Protein AF-A0A954XTP6-F1 (afdb_monomer)

Solvent-accessible surface area (backbone atoms only — not comparable to full-atom values): 8650 Å² total; per-residue (Å²): 139,81,90,85,84,85,90,80,89,84,71,80,77,64,64,65,63,58,58,60,62,61,68,76,67,68,77,74,83,81,84,76,84,82,66,82,90,53,88,84,57,90,60,67,89,82,45,58,48,74,67,36,71,37,80,37,56,75,89,71,86,79,54,73,21,43,34,36,22,6,66,16,78,96,49,45,26,16,31,39,24,49,48,84,71,81,89,57,100,73,71,75,41,48,74,63,41,83,72,39,73,49,54,77,76,45,42,74,46,96,89,70,25,41,35,36,90,66,28,34,15,79,53,35,90,84,52,30,84,48,84,66,40,78,106

Mean predicted aligned error: 11.92 Å

pLDDT: mean 81.68, std 17.98, range [36.47, 97.94]

Foldseek 3Di:
DDDDDDPDDPPDPPPVVVVVVVVVPDDDDDDDDDDPPDPPPLEDPPQAPQKDWEFDPLVPPPDTWIWIQACHPPRRAIWTWDQPDDPDPDTRTDYIDGDGGHDHPWYADPLGWIDDVQWTHNPCSPPNPPDTDGD

Secondary structure (DSSP, 8-state):
--------SSSTTSHHHHHHHHHTTPPPPPPPPPPSS-TT-S------SSEEEEEE-SSSSSS-EEEEEE--TT--EEEEE-------SS--PPPPEEEEE--TT-EE-TTSPEEETTEEETTHHHHTT-SPEE-

Radius of gyration: 26.5 Å; Cα contacts (8 Å, |Δi|>4): 218; chains: 1; bounding box: 91×52×42 Å

Sequence (135 aa):
MARFCSKSLCGFRRAVLGLALLAAALPAQQLERVRYNNPGLTVDLGTGLWSWPLPMDYDGDGDLDLVVSSGGKPFAWTYFFENPGGGGKMPVFKAGKKIAEYRPHVQRSPDGSILSPGASFPDFLNSGFAHPKPL

Structure (mmCIF, N/CA/C/O backbone):
data_AF-A0A954XTP6-F1
#
_entry.id   AF-A0A954XTP6-F1
#
loop_
_atom_site.group_PDB
_atom_site.id
_atom_site.type_symbol
_atom_site.label_atom_id
_atom_site.label_alt_id
_atom_site.label_comp_id
_atom_site.label_asym_id
_atom_site.label_entity_id
_atom_site.label_seq_id
_atom_site.pdbx_PDB_ins_code
_atom_site.Cartn_x
_atom_site.Cartn_y
_atom_site.Cartn_z
_atom_site.occupancy
_atom_site.B_iso_or_equiv
_atom_site.auth_seq_id
_atom_site.auth_comp_id
_atom_site.auth_asym_id
_atom_site.auth_atom_id
_atom_site.pdbx_PDB_model_num
ATOM 1 N N . MET A 1 1 ? -79.042 -34.125 -2.221 1.00 36.47 1 MET A N 1
ATOM 2 C CA . MET A 1 1 ? -77.597 -34.457 -2.190 1.00 36.47 1 MET A CA 1
ATOM 3 C C . MET A 1 1 ? -76.881 -33.459 -3.090 1.00 36.47 1 MET A C 1
ATOM 5 O O . MET A 1 1 ? -77.373 -33.261 -4.182 1.00 36.47 1 MET A O 1
ATOM 9 N N . ALA A 1 2 ? -75.806 -32.748 -2.768 1.00 37.31 2 ALA A N 1
ATOM 10 C CA . ALA A 1 2 ? -75.118 -32.402 -1.531 1.00 37.31 2 ALA A CA 1
ATOM 11 C C . ALA A 1 2 ? -74.475 -31.021 -1.796 1.00 37.31 2 ALA A C 1
ATOM 13 O O . ALA A 1 2 ? -74.008 -30.753 -2.901 1.00 37.31 2 ALA A O 1
ATOM 14 N N . ARG A 1 3 ? -74.502 -30.132 -0.800 1.00 45.66 3 ARG A N 1
ATOM 15 C CA . ARG A 1 3 ? -73.837 -28.823 -0.823 1.00 45.66 3 ARG A CA 1
ATOM 16 C C . ARG A 1 3 ? -72.344 -29.026 -0.552 1.00 45.66 3 ARG A C 1
ATOM 18 O O . ARG A 1 3 ? -72.024 -29.726 0.402 1.00 45.66 3 ARG A O 1
ATOM 25 N N . PHE A 1 4 ? -71.457 -28.355 -1.286 1.00 42.06 4 PHE A N 1
ATOM 26 C CA . PHE A 1 4 ? -70.079 -28.138 -0.832 1.00 42.06 4 PHE A CA 1
ATOM 27 C C . PHE A 1 4 ? -69.751 -26.643 -0.824 1.00 42.06 4 PHE A C 1
ATOM 29 O O . PHE A 1 4 ? -69.830 -25.946 -1.830 1.00 42.06 4 PHE A O 1
ATOM 36 N N . CYS A 1 5 ? -69.448 -26.167 0.381 1.00 51.03 5 CYS A N 1
ATOM 37 C CA . CYS A 1 5 ? -69.066 -24.813 0.746 1.00 51.03 5 CYS A CA 1
ATOM 38 C C . CYS A 1 5 ? -67.541 -24.807 0.901 1.00 51.03 5 CYS A C 1
ATOM 40 O O . CYS A 1 5 ? -67.028 -25.532 1.750 1.00 51.03 5 CYS A O 1
ATOM 42 N N . SER A 1 6 ? -66.815 -24.021 0.100 1.00 47.75 6 SER A N 1
ATOM 43 C CA . SER A 1 6 ? -65.365 -23.843 0.261 1.00 47.75 6 SER A CA 1
ATOM 44 C C . SER A 1 6 ? -65.076 -22.451 0.817 1.00 47.75 6 SER A C 1
ATOM 46 O O . SER A 1 6 ? -64.954 -21.461 0.095 1.00 47.75 6 SER A O 1
ATOM 48 N N . LYS A 1 7 ? -65.017 -22.375 2.148 1.00 48.19 7 LYS A N 1
ATOM 49 C CA . LYS A 1 7 ? -64.482 -21.242 2.906 1.00 48.19 7 LYS A CA 1
ATOM 50 C C . LYS A 1 7 ? -62.953 -21.340 2.898 1.00 48.19 7 LYS A C 1
ATOM 52 O O . LYS A 1 7 ? -62.407 -21.944 3.810 1.00 48.19 7 LYS A O 1
ATOM 57 N N . SER A 1 8 ? -62.241 -20.784 1.917 1.00 48.50 8 SER A N 1
ATOM 58 C CA . SER A 1 8 ? -60.773 -20.676 2.063 1.00 48.50 8 SER A CA 1
ATOM 59 C C . SER A 1 8 ? -60.097 -19.618 1.186 1.00 48.50 8 SER A C 1
ATOM 61 O O . SER A 1 8 ? -59.002 -19.838 0.678 1.00 48.50 8 SER A O 1
ATOM 63 N N . LEU A 1 9 ? -60.715 -18.444 1.017 1.00 46.56 9 LEU A N 1
ATOM 64 C CA . LEU A 1 9 ? -60.111 -17.330 0.263 1.00 46.56 9 LEU A CA 1
ATOM 65 C C . LEU A 1 9 ? -59.869 -16.056 1.099 1.00 46.56 9 LEU A C 1
ATOM 67 O O . LEU A 1 9 ? -59.743 -14.971 0.545 1.00 46.56 9 LEU A O 1
ATOM 71 N N . CYS A 1 10 ? -59.797 -16.165 2.432 1.00 46.16 10 CYS A N 1
ATOM 72 C CA . CYS A 1 10 ? -59.709 -14.999 3.332 1.00 46.16 10 CYS A CA 1
ATOM 73 C C . CYS A 1 10 ? -58.407 -14.907 4.165 1.00 46.16 10 CYS A C 1
ATOM 75 O O . CYS A 1 10 ? -58.307 -14.066 5.052 1.00 46.16 10 CYS A O 1
ATOM 77 N N . GLY A 1 11 ? -57.399 -15.755 3.913 1.00 41.88 11 GLY A N 1
ATOM 78 C CA . GLY A 1 11 ? -56.193 -15.829 4.762 1.00 41.88 11 GLY A CA 1
ATOM 79 C C . GLY A 1 11 ? -54.926 -15.159 4.214 1.00 41.88 11 GLY A C 1
ATOM 80 O O . GLY A 1 11 ? -54.093 -14.698 4.986 1.00 41.88 11 GLY A O 1
ATOM 81 N N . PHE A 1 12 ? -54.758 -15.071 2.891 1.00 44.25 12 PHE A N 1
ATOM 82 C CA . PHE A 1 12 ? -53.418 -14.854 2.316 1.00 44.25 12 PHE A CA 1
ATOM 83 C C . PHE A 1 12 ? -53.046 -13.391 2.015 1.00 44.25 12 PHE A C 1
ATOM 85 O O . PHE A 1 12 ? -51.901 -13.097 1.692 1.00 44.25 12 PHE A O 1
ATOM 92 N N . ARG A 1 13 ? -53.984 -12.440 2.139 1.00 45.66 13 ARG A N 1
ATOM 93 C CA . ARG A 1 13 ? -53.729 -11.016 1.826 1.00 45.66 13 ARG A CA 1
ATOM 94 C C . ARG A 1 13 ? -53.281 -10.156 3.012 1.00 45.66 13 ARG A C 1
ATOM 96 O O . ARG A 1 13 ? -52.852 -9.030 2.796 1.00 45.66 13 ARG A O 1
ATOM 103 N N . ARG A 1 14 ? -53.357 -10.654 4.251 1.00 45.81 14 ARG A N 1
ATOM 104 C CA . ARG A 1 14 ? -52.998 -9.864 5.448 1.00 45.81 14 ARG A CA 1
ATOM 105 C C . ARG A 1 14 ? -51.533 -9.999 5.876 1.00 45.81 14 ARG A C 1
ATOM 107 O O . ARG A 1 14 ? -51.009 -9.076 6.484 1.00 45.81 14 ARG A O 1
ATOM 114 N N . ALA A 1 15 ? -50.858 -11.094 5.522 1.00 46.50 15 ALA A N 1
ATOM 115 C CA . ALA A 1 15 ? -49.476 -11.343 5.947 1.00 46.50 15 ALA A CA 1
ATOM 116 C C . ALA A 1 15 ? -48.429 -10.505 5.183 1.00 46.50 15 ALA A C 1
ATOM 118 O O . ALA A 1 15 ? -47.404 -10.138 5.747 1.00 46.50 15 ALA A O 1
ATOM 119 N N . VAL A 1 16 ? -48.700 -10.148 3.921 1.00 51.25 16 VAL A N 1
ATOM 120 C CA . VAL A 1 16 ? -47.749 -9.403 3.073 1.00 51.25 16 VAL A CA 1
ATOM 121 C C . VAL A 1 16 ? -47.643 -7.923 3.479 1.00 51.25 16 VAL A C 1
ATOM 123 O O . VAL A 1 16 ? -46.566 -7.342 3.396 1.00 51.25 16 VAL A O 1
ATOM 126 N N . LEU A 1 17 ? -48.723 -7.318 3.994 1.00 46.25 17 LEU A N 1
ATOM 127 C CA . LEU A 1 17 ? -48.716 -5.910 4.424 1.00 46.25 17 LEU A CA 1
ATOM 128 C C . LEU A 1 17 ? -47.973 -5.681 5.755 1.00 46.25 17 LEU A C 1
ATOM 130 O O . LEU A 1 17 ? -47.410 -4.611 5.959 1.00 46.25 17 LEU A O 1
ATOM 134 N N . GLY A 1 18 ? -47.958 -6.672 6.655 1.00 45.38 18 GLY A N 1
ATOM 135 C CA . GLY A 1 18 ? -47.270 -6.567 7.949 1.00 45.38 18 GLY A CA 1
ATOM 136 C C . GLY A 1 18 ? -45.746 -6.662 7.838 1.00 45.38 18 GLY A C 1
ATOM 137 O O . GLY A 1 18 ? -45.031 -5.998 8.583 1.00 45.38 18 GLY A O 1
ATOM 138 N N . LEU A 1 19 ? -45.242 -7.434 6.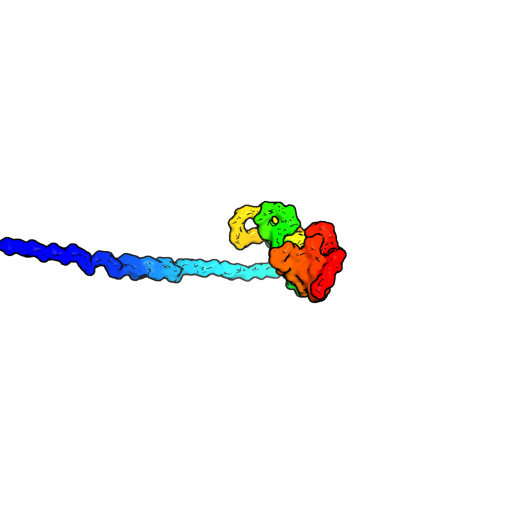870 1.00 51.72 19 LEU A N 1
ATOM 139 C CA . LEU A 1 19 ? -43.803 -7.613 6.653 1.00 51.72 19 LEU A CA 1
ATOM 140 C C . LEU A 1 19 ? -43.155 -6.393 5.969 1.00 51.72 19 LEU A C 1
ATOM 142 O O . LEU A 1 19 ? -42.000 -6.078 6.238 1.00 51.72 19 LEU A O 1
ATOM 146 N N . ALA A 1 20 ? -43.912 -5.664 5.139 1.00 53.19 20 ALA A N 1
ATOM 147 C CA . ALA A 1 20 ? -43.442 -4.443 4.480 1.00 53.19 20 ALA A CA 1
ATOM 148 C C . ALA A 1 20 ? -43.262 -3.258 5.452 1.00 53.19 20 ALA A C 1
ATOM 150 O O . ALA A 1 20 ? -42.378 -2.430 5.253 1.00 53.19 20 ALA A O 1
ATOM 151 N N . LEU A 1 21 ? -44.059 -3.194 6.527 1.00 51.88 21 LEU A N 1
ATOM 152 C CA . LEU A 1 21 ? -43.965 -2.137 7.544 1.00 51.88 21 LEU A CA 1
ATOM 153 C C . LEU A 1 21 ? -42.790 -2.331 8.518 1.00 51.88 21 LEU A C 1
ATOM 155 O O . LEU A 1 21 ? -42.291 -1.346 9.054 1.00 51.88 21 LEU A O 1
ATOM 159 N N . LEU A 1 22 ? -42.303 -3.563 8.717 1.00 51.34 22 LEU A N 1
ATOM 160 C CA . LEU A 1 22 ? -41.139 -3.829 9.578 1.00 51.34 22 LEU A CA 1
ATOM 161 C C . LEU A 1 22 ? -39.797 -3.468 8.916 1.00 51.34 22 LEU A C 1
ATOM 163 O O . LEU A 1 22 ? -38.849 -3.115 9.611 1.00 51.34 22 LEU A O 1
ATOM 167 N N . ALA A 1 23 ? -39.706 -3.532 7.585 1.00 54.50 23 ALA A N 1
ATOM 168 C CA . ALA A 1 23 ? -38.470 -3.228 6.859 1.00 54.50 23 ALA A CA 1
ATOM 169 C C . ALA A 1 23 ? -38.128 -1.724 6.839 1.00 54.50 23 ALA A C 1
ATOM 171 O O . ALA A 1 23 ? -36.967 -1.358 6.673 1.00 54.50 23 ALA A O 1
ATOM 172 N N . ALA A 1 24 ? -39.120 -0.848 7.033 1.00 57.12 24 ALA A N 1
ATOM 173 C CA . ALA A 1 24 ? -38.957 0.606 6.958 1.00 57.12 24 ALA A CA 1
ATOM 174 C C . ALA A 1 24 ? -38.372 1.251 8.232 1.00 57.12 24 ALA A C 1
ATOM 176 O O . ALA A 1 24 ? -38.125 2.454 8.241 1.00 57.12 24 ALA A O 1
ATOM 177 N N . ALA A 1 25 ? -38.155 0.477 9.300 1.00 61.56 25 ALA A N 1
ATOM 178 C CA . ALA A 1 25 ? -37.732 0.982 10.609 1.00 61.56 25 ALA A CA 1
ATOM 179 C C . ALA A 1 25 ? -36.299 0.579 11.001 1.00 61.56 25 ALA A C 1
ATOM 181 O O . ALA A 1 25 ? -35.967 0.591 12.186 1.00 61.56 25 ALA A O 1
ATOM 182 N N . LEU A 1 26 ? -35.438 0.214 10.042 1.00 68.19 26 LEU A N 1
ATOM 183 C CA . LEU A 1 26 ? -34.018 0.036 10.348 1.00 68.19 26 LEU A CA 1
ATOM 184 C C . LEU A 1 26 ? -33.407 1.416 10.645 1.00 68.19 26 LEU A C 1
ATOM 186 O O . LEU A 1 26 ? -33.408 2.274 9.758 1.00 68.19 26 LEU A O 1
ATOM 190 N N . PRO A 1 27 ? -32.904 1.665 11.868 1.00 66.94 27 PRO A N 1
ATOM 191 C CA . PRO A 1 27 ? -32.249 2.924 12.170 1.00 66.94 27 PRO A CA 1
ATOM 192 C C . PRO A 1 27 ? -31.009 3.042 11.282 1.00 66.94 27 PRO A C 1
ATOM 194 O O . PRO A 1 27 ? -30.191 2.124 11.209 1.00 66.94 27 PRO A O 1
ATOM 197 N N . ALA A 1 28 ? -30.869 4.172 10.592 1.00 72.06 28 ALA A N 1
ATOM 198 C CA . ALA A 1 28 ? -29.607 4.503 9.950 1.00 72.06 28 ALA A CA 1
ATOM 199 C C . ALA A 1 28 ? -28.524 4.621 11.034 1.00 72.06 28 ALA A C 1
ATOM 201 O O . ALA A 1 28 ? -28.778 5.182 12.103 1.00 72.06 28 ALA A O 1
ATOM 202 N N . GLN A 1 29 ? -27.323 4.101 10.768 1.00 77.19 29 GLN A N 1
ATOM 203 C CA . GLN A 1 29 ? -26.187 4.277 11.670 1.00 77.19 29 GLN A CA 1
ATOM 204 C C . GLN A 1 29 ? -25.946 5.783 11.849 1.00 77.19 29 GLN A C 1
ATOM 206 O O . GLN A 1 29 ? -25.657 6.492 10.883 1.00 77.19 29 GLN A O 1
ATOM 211 N N . GLN A 1 30 ? -26.104 6.286 13.071 1.00 82.38 30 GLN A N 1
ATOM 212 C CA . GLN A 1 30 ? -25.901 7.699 13.358 1.00 82.38 30 GLN A CA 1
ATOM 213 C C . GLN A 1 30 ? -24.414 8.035 13.191 1.00 82.38 30 GLN A C 1
ATOM 215 O O . GLN A 1 30 ? -23.558 7.412 13.816 1.00 82.38 30 GLN A O 1
ATOM 220 N N . LEU A 1 31 ? -24.099 8.991 12.313 1.00 82.50 31 LEU A N 1
ATOM 221 C CA . LEU A 1 31 ? -22.721 9.415 12.074 1.00 82.50 31 LEU A CA 1
ATOM 222 C C . LEU A 1 31 ? -22.255 10.312 13.226 1.00 82.50 31 LEU A C 1
ATOM 224 O O . LEU A 1 31 ? -22.826 11.380 13.455 1.00 82.50 31 LEU A O 1
ATOM 228 N N . GLU A 1 32 ? -21.205 9.897 13.931 1.00 81.75 32 GLU A N 1
ATOM 229 C CA . GLU A 1 32 ? -20.530 10.734 14.922 1.00 81.75 32 GLU A CA 1
ATOM 230 C C . GLU A 1 32 ? -19.408 11.538 14.254 1.00 81.75 32 GLU A C 1
ATOM 232 O O . GLU A 1 32 ? -18.562 11.000 13.535 1.00 81.75 32 GLU A O 1
ATOM 237 N N . ARG A 1 33 ? -19.384 12.854 14.488 1.00 82.69 33 ARG A N 1
ATOM 238 C CA . ARG A 1 33 ? -18.300 13.706 13.996 1.00 82.69 33 ARG A CA 1
ATOM 239 C C . ARG A 1 33 ? -17.034 13.450 14.814 1.00 82.69 33 ARG A C 1
ATOM 241 O O . ARG A 1 33 ? -16.980 13.793 15.993 1.00 82.69 33 ARG A O 1
ATOM 248 N N . VAL A 1 34 ? -15.986 12.956 14.158 1.00 79.06 34 VAL A N 1
ATOM 249 C CA . VAL A 1 34 ? -14.658 12.791 14.769 1.00 79.06 34 VAL A CA 1
ATOM 250 C C . VAL A 1 34 ? -14.090 14.155 15.181 1.00 79.06 34 VAL A C 1
ATOM 252 O O . VAL A 1 34 ? -14.109 15.117 14.406 1.00 79.06 34 VAL A O 1
ATOM 255 N N . ARG A 1 35 ? -13.595 14.254 16.422 1.00 80.38 35 ARG A N 1
ATOM 256 C CA . ARG A 1 35 ? -12.957 15.470 16.946 1.00 80.38 35 ARG A CA 1
ATOM 257 C C . ARG A 1 35 ? -11.542 15.625 16.384 1.00 80.38 35 ARG A C 1
ATOM 259 O O . ARG A 1 35 ? -10.814 14.647 16.248 1.00 80.38 35 ARG A O 1
ATOM 266 N N . TYR A 1 36 ? -11.146 16.863 16.097 1.00 77.38 36 TYR A N 1
ATOM 267 C CA . TYR A 1 36 ? -9.756 17.194 15.774 1.00 77.38 36 TYR A CA 1
ATOM 268 C C . TYR A 1 36 ? -8.851 16.957 16.993 1.00 77.38 36 TYR A C 1
ATOM 270 O O . TYR A 1 36 ? -9.276 17.239 18.112 1.00 77.38 36 TYR A O 1
ATOM 278 N N . ASN A 1 37 ? -7.620 16.477 16.766 1.00 72.44 37 ASN A 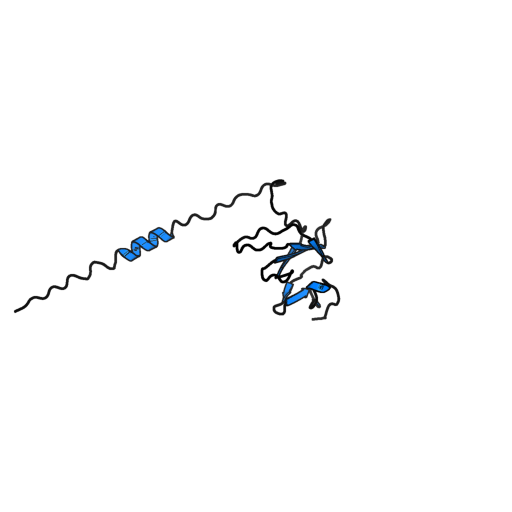N 1
ATOM 279 C CA . ASN A 1 37 ? -6.639 16.144 17.807 1.00 72.44 37 ASN A CA 1
ATOM 280 C C . ASN A 1 37 ? -7.229 15.240 18.905 1.00 72.44 37 ASN A C 1
ATOM 282 O O . ASN A 1 37 ? -7.397 15.667 20.043 1.00 72.44 37 ASN A O 1
ATOM 286 N N . ASN A 1 38 ? -7.610 14.016 18.533 1.00 74.44 38 ASN A N 1
ATOM 287 C CA . ASN A 1 38 ? -8.258 13.046 19.412 1.00 74.44 38 ASN A CA 1
ATOM 288 C C . ASN A 1 38 ? -7.215 12.084 20.023 1.00 74.44 38 ASN A C 1
ATOM 290 O O . ASN A 1 38 ? -6.854 11.114 19.360 1.00 74.44 38 ASN A O 1
ATOM 294 N N . PRO A 1 39 ? -6.738 12.294 21.268 1.00 77.69 39 PRO A N 1
ATOM 295 C CA . PRO A 1 39 ? -5.666 11.477 21.844 1.00 77.69 39 PRO A CA 1
ATOM 296 C C . PRO A 1 39 ? -6.122 10.054 22.188 1.00 77.69 39 PRO A C 1
ATOM 298 O O . PRO A 1 39 ? -5.293 9.172 22.371 1.00 77.69 39 PRO A O 1
ATOM 301 N N . GLY A 1 40 ? -7.438 9.834 22.297 1.00 79.12 40 GLY A N 1
ATOM 302 C CA . GLY A 1 40 ? -8.039 8.517 22.511 1.00 79.12 40 GLY A CA 1
ATOM 303 C C . GLY A 1 40 ? -8.348 7.770 21.214 1.00 79.12 40 GLY A C 1
ATOM 304 O O . GLY A 1 40 ? -9.003 6.731 21.261 1.00 79.12 40 GLY A O 1
ATOM 305 N N . LEU A 1 41 ? -7.940 8.300 20.056 1.00 76.56 41 LEU A N 1
ATOM 306 C CA . LEU A 1 41 ? -8.127 7.632 18.777 1.00 76.56 41 LEU A CA 1
ATOM 307 C C . LEU A 1 41 ? -7.254 6.374 18.730 1.00 76.56 41 LEU A C 1
ATOM 309 O O . LEU A 1 41 ? -6.034 6.449 18.817 1.00 76.56 41 LEU A O 1
ATOM 313 N N . THR A 1 42 ? -7.892 5.216 18.582 1.00 75.31 42 THR A N 1
ATOM 314 C CA . THR A 1 42 ? -7.204 3.918 18.576 1.00 75.31 42 THR A CA 1
ATOM 315 C C . THR A 1 42 ? -6.261 3.761 17.381 1.00 75.31 42 THR A C 1
ATOM 317 O O . THR A 1 42 ? -5.277 3.035 17.484 1.00 75.31 42 THR A O 1
ATOM 320 N N . VAL A 1 43 ? -6.548 4.439 16.261 1.00 72.00 43 VAL A N 1
ATOM 321 C CA . VAL A 1 43 ? -5.787 4.324 15.008 1.00 72.00 43 VAL A CA 1
ATOM 322 C C . VAL A 1 43 ? -5.691 5.660 14.297 1.00 72.00 43 VAL A C 1
ATOM 324 O O . VAL A 1 43 ? -6.709 6.277 13.990 1.00 72.00 43 VAL A O 1
ATOM 327 N N . ASP A 1 44 ? -4.466 6.050 13.961 1.00 74.06 44 ASP A N 1
ATOM 328 C CA . ASP A 1 44 ? -4.183 7.157 13.056 1.00 74.06 44 ASP A CA 1
ATOM 329 C C . ASP A 1 44 ? -3.700 6.600 11.707 1.00 74.06 44 ASP A C 1
ATOM 331 O O . ASP A 1 44 ? -2.585 6.088 11.595 1.00 74.06 44 ASP A O 1
ATOM 335 N N . LEU A 1 45 ? -4.539 6.699 10.669 1.00 79.12 45 LEU A N 1
ATOM 336 C CA . LEU A 1 45 ? -4.152 6.430 9.273 1.00 79.12 45 LEU A CA 1
ATOM 337 C C . LEU A 1 45 ? -3.466 7.661 8.653 1.00 79.12 45 LEU A C 1
ATOM 339 O O . LEU A 1 45 ? -3.725 8.050 7.512 1.00 79.12 45 LEU A O 1
ATOM 343 N N . GLY A 1 46 ? -2.622 8.322 9.440 1.00 78.88 46 GLY A N 1
ATOM 344 C CA . GLY A 1 46 ? -1.921 9.538 9.071 1.00 78.88 46 GLY A CA 1
ATOM 345 C C . GLY A 1 46 ? -0.816 9.250 8.063 1.00 78.88 46 GLY A C 1
ATOM 346 O O . GLY A 1 46 ? 0.302 8.910 8.436 1.00 78.88 46 GLY A O 1
ATOM 347 N N . THR A 1 47 ? -1.112 9.412 6.774 1.00 76.19 47 THR A N 1
ATOM 348 C CA . THR A 1 47 ? -0.136 9.212 5.684 1.00 76.19 47 THR A CA 1
ATOM 349 C C . THR A 1 47 ? 0.277 10.516 5.008 1.00 76.19 47 THR A C 1
ATOM 351 O O . THR A 1 47 ? 1.209 10.526 4.212 1.00 76.19 47 THR A O 1
ATOM 354 N N . GLY A 1 48 ? -0.399 11.631 5.295 1.00 76.69 48 GLY A N 1
ATOM 355 C CA . GLY A 1 48 ? -0.185 12.930 4.650 1.00 76.69 48 GLY A CA 1
ATOM 356 C C . GLY A 1 48 ? -1.257 13.283 3.608 1.00 76.69 48 GLY A C 1
ATOM 357 O O . GLY A 1 48 ? -2.332 12.693 3.568 1.00 76.69 48 GLY A O 1
ATOM 358 N N . LEU A 1 49 ? -0.979 14.303 2.794 1.00 84.44 49 LEU A N 1
ATOM 359 C CA . LEU A 1 49 ? -1.836 14.754 1.690 1.00 84.44 49 LEU A CA 1
ATOM 360 C C . LEU A 1 49 ? -1.507 13.986 0.399 1.00 84.44 49 LEU A C 1
ATOM 362 O O . LEU A 1 49 ? -0.339 13.695 0.150 1.00 84.44 49 LEU A O 1
ATOM 366 N N . TRP A 1 50 ? -2.509 13.774 -0.463 1.00 89.38 50 TRP A N 1
ATOM 367 C CA . TRP A 1 50 ? -2.375 13.098 -1.770 1.00 89.38 50 TRP A CA 1
ATOM 368 C C . TRP A 1 50 ? -2.097 11.590 -1.683 1.00 89.38 50 TRP A C 1
ATOM 370 O O . TRP A 1 50 ? -1.161 11.075 -2.293 1.00 89.38 50 TRP A O 1
ATOM 380 N N . SER A 1 51 ? -2.933 10.895 -0.916 1.00 92.56 51 SER A N 1
ATOM 381 C CA . SER A 1 51 ? -2.856 9.450 -0.703 1.00 92.56 51 SER A CA 1
ATOM 382 C C . SER A 1 51 ? -3.379 8.635 -1.891 1.00 92.56 51 SER A C 1
ATOM 384 O O . SER A 1 51 ? -4.468 8.893 -2.404 1.00 92.56 51 SER A O 1
ATOM 386 N N . TRP A 1 52 ? -2.635 7.591 -2.248 1.00 96.19 52 TRP A N 1
ATOM 387 C CA . TRP A 1 52 ? -2.994 6.539 -3.198 1.00 96.19 52 TRP A CA 1
ATOM 388 C C . TRP A 1 52 ? -3.149 5.217 -2.427 1.00 96.19 52 TRP A C 1
ATOM 390 O O . TRP A 1 52 ? -2.138 4.564 -2.144 1.00 96.19 52 TRP A O 1
ATOM 400 N N . PRO A 1 53 ? -4.375 4.852 -2.002 1.00 95.12 53 PRO A N 1
ATOM 401 C CA . PRO A 1 53 ? -4.620 3.630 -1.243 1.00 95.12 53 PRO A CA 1
ATOM 402 C C . PRO A 1 53 ? -4.613 2.392 -2.149 1.00 95.12 53 PRO A C 1
ATOM 404 O O . PRO A 1 53 ? -5.136 2.407 -3.263 1.00 95.12 53 PRO A O 1
ATOM 407 N N . LEU A 1 54 ? -4.054 1.305 -1.633 1.00 96.56 54 LEU A N 1
ATOM 408 C CA . LEU A 1 54 ? -3.896 0.014 -2.285 1.00 96.56 54 LEU A CA 1
ATOM 409 C C . LEU A 1 54 ? -4.371 -1.083 -1.315 1.00 96.56 54 LEU A C 1
ATOM 411 O O . LEU A 1 54 ? -3.581 -1.552 -0.493 1.00 96.56 54 LEU A O 1
ATOM 415 N N . PRO A 1 55 ? -5.652 -1.487 -1.378 1.00 94.06 55 PRO A N 1
ATOM 416 C CA . PRO A 1 55 ? -6.147 -2.634 -0.622 1.00 94.06 55 PRO A CA 1
ATOM 417 C C . PRO A 1 55 ? -5.477 -3.917 -1.127 1.00 94.06 55 PRO A C 1
ATOM 419 O O . PRO A 1 55 ? -5.553 -4.238 -2.320 1.00 94.06 55 PRO A O 1
ATOM 422 N N . MET A 1 56 ? -4.788 -4.633 -0.244 1.00 94.81 56 MET A N 1
ATOM 423 C CA . MET A 1 56 ? -4.102 -5.884 -0.570 1.00 94.81 56 MET A CA 1
ATOM 424 C C . MET A 1 56 ? -3.828 -6.684 0.694 1.00 94.81 56 MET A C 1
ATOM 426 O O . MET A 1 56 ? -3.656 -6.085 1.737 1.00 94.81 56 MET A O 1
ATOM 430 N N . ASP A 1 57 ? -3.720 -7.998 0.570 1.00 94.75 57 ASP A N 1
ATOM 431 C CA . ASP A 1 57 ? -3.081 -8.850 1.576 1.00 94.75 57 ASP A CA 1
ATOM 432 C C . ASP A 1 57 ? -1.559 -8.641 1.466 1.00 94.75 57 ASP A C 1
ATOM 434 O O . ASP A 1 57 ? -0.950 -9.068 0.477 1.00 94.75 57 ASP A O 1
ATOM 438 N N . TYR A 1 58 ? -0.981 -7.826 2.356 1.00 96.06 58 TYR A N 1
ATOM 439 C CA . TYR A 1 58 ? 0.425 -7.414 2.271 1.00 96.06 58 TYR A CA 1
ATOM 440 C C . TYR A 1 58 ? 1.337 -8.365 3.044 1.00 96.06 58 TYR A C 1
ATOM 442 O O . TYR A 1 58 ? 2.455 -8.624 2.591 1.00 96.06 58 TYR A O 1
ATOM 450 N N . ASP A 1 59 ? 0.889 -8.869 4.196 1.00 95.44 59 ASP A N 1
ATOM 451 C CA . ASP A 1 59 ? 1.672 -9.788 5.025 1.00 95.44 59 ASP A CA 1
ATOM 452 C C . ASP A 1 59 ? 1.394 -11.281 4.758 1.00 95.44 59 ASP A C 1
ATOM 454 O O . ASP A 1 59 ? 2.166 -12.134 5.207 1.00 95.44 59 ASP A O 1
ATOM 458 N N . GLY A 1 60 ? 0.398 -11.592 3.923 1.00 94.19 60 GLY A N 1
ATOM 459 C CA . GLY A 1 60 ? 0.109 -12.935 3.431 1.00 94.19 60 GLY A CA 1
ATOM 460 C C . GLY A 1 60 ? -0.740 -13.771 4.385 1.00 94.19 60 GLY A C 1
ATOM 461 O O . GLY A 1 60 ? -0.728 -15.002 4.271 1.00 94.19 60 GLY A O 1
ATOM 462 N N . ASP A 1 61 ? -1.427 -13.146 5.342 1.00 94.12 61 ASP A N 1
ATOM 463 C CA . ASP A 1 61 ? -2.256 -13.839 6.328 1.00 94.12 61 ASP A CA 1
ATOM 464 C C . ASP A 1 61 ? -3.693 -14.131 5.842 1.00 94.12 61 ASP A C 1
ATOM 466 O O . ASP A 1 61 ? -4.435 -14.889 6.481 1.00 94.12 61 ASP A O 1
ATOM 470 N N . GLY A 1 62 ? -4.046 -13.634 4.652 1.00 92.50 62 GLY A N 1
ATOM 471 C CA . GLY A 1 62 ? -5.309 -13.894 3.970 1.00 92.50 62 GLY A CA 1
ATOM 472 C C . GLY A 1 62 ? -6.407 -12.874 4.258 1.00 92.50 62 GLY A C 1
ATOM 473 O O . GLY A 1 62 ? -7.516 -13.023 3.726 1.00 92.50 62 GLY A O 1
ATOM 474 N N . ASP A 1 63 ? -6.136 -11.852 5.068 1.00 93.25 63 ASP A N 1
ATOM 475 C CA . ASP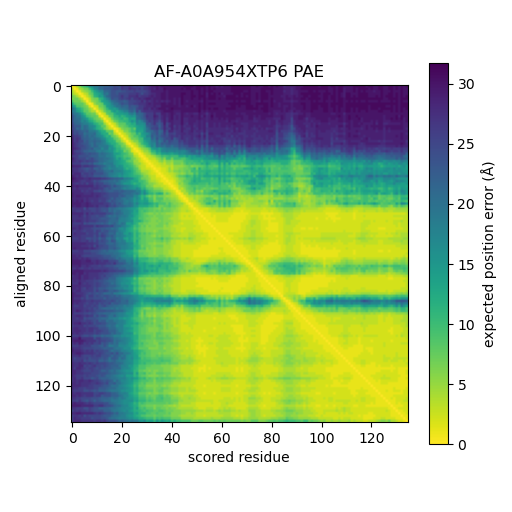 A 1 63 ? -7.018 -10.709 5.226 1.00 93.25 63 ASP A CA 1
ATOM 476 C C . ASP A 1 63 ? -6.569 -9.503 4.369 1.00 93.25 63 ASP A C 1
ATOM 478 O O . ASP A 1 63 ? -5.519 -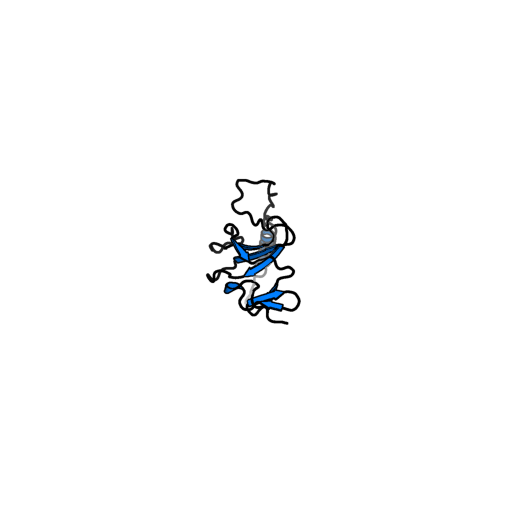9.509 3.730 1.00 93.25 63 ASP A O 1
ATOM 482 N N . LEU A 1 64 ? -7.455 -8.515 4.186 1.00 93.06 64 LEU A N 1
ATOM 483 C CA . LEU A 1 64 ? -7.104 -7.329 3.404 1.00 93.06 64 LEU A CA 1
ATOM 484 C C . LEU A 1 64 ? -6.515 -6.256 4.312 1.00 93.06 64 LEU A C 1
ATOM 486 O O . LEU A 1 64 ? -7.234 -5.620 5.089 1.00 93.06 64 LEU A O 1
ATOM 490 N N . ASP A 1 65 ? -5.242 -5.969 4.083 1.00 94.88 65 ASP A N 1
ATOM 491 C CA . ASP A 1 65 ? -4.543 -4.820 4.625 1.00 94.88 65 ASP A CA 1
ATOM 492 C C . ASP A 1 65 ? -4.776 -3.546 3.807 1.00 94.88 65 ASP A C 1
ATOM 494 O O . ASP A 1 65 ? -5.424 -3.509 2.748 1.00 94.88 65 ASP A O 1
ATOM 498 N N . LEU A 1 66 ? -4.171 -2.464 4.297 1.00 94.81 66 LEU A N 1
ATOM 499 C CA . LEU A 1 66 ? -4.118 -1.190 3.613 1.00 94.81 66 LEU A CA 1
ATOM 500 C C . LEU A 1 66 ? -2.668 -0.739 3.415 1.00 94.81 66 LEU A C 1
ATOM 502 O O . LEU A 1 66 ? -1.969 -0.378 4.358 1.00 94.81 66 LEU A O 1
ATOM 506 N N . VAL A 1 67 ? -2.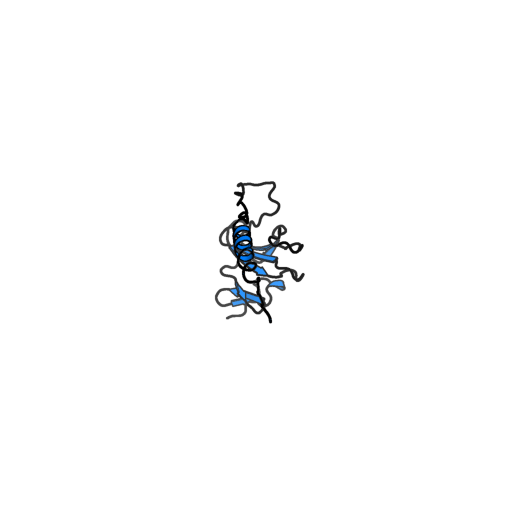235 -0.659 2.158 1.00 96.69 67 VAL A N 1
ATOM 507 C CA . VAL A 1 67 ? -1.017 0.069 1.784 1.00 96.69 67 VAL A CA 1
ATOM 508 C C . VAL A 1 67 ? -1.407 1.439 1.242 1.00 96.69 67 VAL A C 1
ATOM 510 O O . VAL A 1 67 ? -2.369 1.566 0.493 1.00 96.69 67 VAL A O 1
ATOM 513 N N . VAL A 1 68 ? -0.674 2.491 1.597 1.00 96.19 68 VAL A N 1
ATOM 514 C CA . VAL A 1 68 ? -0.950 3.854 1.127 1.00 96.19 68 VAL A CA 1
ATOM 515 C C . VAL A 1 68 ? 0.341 4.533 0.709 1.00 96.19 68 VAL A C 1
ATOM 517 O O . VAL A 1 68 ? 1.226 4.740 1.537 1.00 96.19 68 VAL A O 1
ATOM 520 N N . SER A 1 69 ? 0.436 4.938 -0.559 1.00 95.88 69 SER A N 1
ATOM 521 C CA . SER A 1 69 ? 1.514 5.819 -1.018 1.00 95.88 69 SER A CA 1
ATOM 522 C C . SER A 1 69 ? 1.065 7.271 -0.954 1.00 95.88 69 SER A C 1
ATOM 524 O O . SER A 1 69 ? 0.052 7.625 -1.550 1.00 95.88 69 SER A O 1
ATOM 526 N N . SER A 1 70 ? 1.785 8.123 -0.230 1.00 94.12 70 SER A N 1
ATOM 527 C CA . SER A 1 70 ? 1.388 9.517 -0.018 1.00 94.12 70 SER A CA 1
ATOM 528 C C . SER A 1 70 ? 2.568 10.467 -0.182 1.00 94.12 70 SER A C 1
ATOM 530 O O . SER A 1 70 ? 3.674 10.196 0.278 1.00 94.12 70 SER A O 1
ATOM 532 N N . GLY A 1 71 ? 2.333 11.588 -0.867 1.00 91.38 71 GLY A N 1
ATOM 533 C CA . GLY A 1 71 ? 3.364 12.577 -1.197 1.00 91.38 71 GLY A CA 1
ATOM 534 C C . GLY A 1 71 ? 3.430 13.761 -0.233 1.00 91.38 71 GLY A C 1
ATOM 535 O O . GLY A 1 71 ? 4.275 14.645 -0.393 1.00 91.38 71 GLY A O 1
ATOM 536 N N . GLY A 1 72 ? 2.524 13.827 0.744 1.00 84.81 72 GLY A N 1
ATOM 537 C CA . GLY A 1 72 ? 2.419 14.949 1.668 1.00 84.81 72 GLY A CA 1
ATOM 538 C C . GLY A 1 72 ? 3.592 15.022 2.644 1.00 84.81 72 GLY A C 1
ATOM 539 O O . GLY A 1 72 ? 3.826 14.105 3.424 1.00 84.81 72 GLY A O 1
ATOM 540 N N . LYS A 1 73 ? 4.308 16.150 2.657 1.00 81.00 73 LYS A N 1
ATOM 541 C CA . LYS A 1 73 ? 5.373 16.409 3.638 1.00 81.00 73 LYS A CA 1
ATOM 542 C C . LYS A 1 73 ? 4.782 16.684 5.035 1.00 81.00 73 LYS A C 1
ATOM 544 O O . LYS A 1 73 ? 3.697 17.257 5.112 1.00 81.00 73 LYS A O 1
ATOM 549 N N . PRO A 1 74 ? 5.484 16.332 6.131 1.00 79.88 74 PRO A N 1
ATOM 550 C CA . PRO A 1 74 ? 6.830 15.740 6.188 1.00 79.88 74 PRO A CA 1
ATOM 551 C C . PRO A 1 74 ? 6.872 14.207 6.004 1.00 79.88 74 PRO A C 1
ATOM 553 O O . PRO A 1 74 ? 7.950 13.623 6.057 1.00 79.88 74 PRO A O 1
ATOM 556 N N . PHE A 1 75 ? 5.733 13.556 5.753 1.00 79.25 75 PHE A N 1
ATOM 557 C CA . PHE A 1 75 ? 5.565 12.096 5.756 1.00 79.25 75 PHE A CA 1
ATOM 558 C C . PHE A 1 75 ? 5.396 11.507 4.342 1.00 79.25 75 PHE A C 1
ATOM 560 O O . PHE A 1 75 ? 4.529 10.672 4.105 1.00 79.25 75 PHE A O 1
ATOM 567 N N . ALA A 1 76 ? 6.209 11.960 3.383 1.00 88.62 76 ALA A N 1
ATOM 568 C CA . ALA A 1 76 ? 6.065 11.606 1.970 1.00 88.62 76 ALA A CA 1
ATOM 569 C C . ALA A 1 76 ? 6.650 10.216 1.646 1.00 88.62 76 ALA A C 1
ATOM 571 O O . ALA A 1 76 ? 7.741 10.115 1.085 1.00 88.62 76 ALA A O 1
ATOM 572 N N . TRP A 1 77 ? 5.940 9.147 2.012 1.00 93.38 77 TRP A N 1
ATOM 573 C CA . TRP A 1 77 ? 6.384 7.761 1.839 1.00 93.38 77 TRP A CA 1
ATOM 574 C C . TRP A 1 77 ? 5.224 6.816 1.498 1.00 93.38 77 TRP A C 1
ATOM 576 O O . TRP A 1 77 ? 4.068 7.224 1.379 1.00 93.38 77 TRP A O 1
ATOM 586 N N . THR A 1 78 ? 5.539 5.529 1.367 1.00 95.69 78 THR A N 1
ATOM 587 C CA . THR A 1 78 ? 4.550 4.452 1.289 1.00 95.69 78 THR A CA 1
ATOM 588 C C . THR A 1 78 ? 4.487 3.699 2.608 1.00 95.69 78 THR A C 1
ATOM 590 O O . THR A 1 78 ? 5.513 3.235 3.113 1.00 95.69 78 THR A O 1
ATOM 593 N N . TYR A 1 79 ? 3.280 3.592 3.155 1.00 95.62 79 TYR A N 1
ATOM 594 C CA . TYR A 1 79 ? 2.995 3.008 4.458 1.00 95.62 79 TYR A CA 1
ATOM 595 C C . TYR A 1 79 ? 2.150 1.745 4.335 1.00 95.62 79 TYR A C 1
ATOM 597 O O . TYR A 1 79 ? 1.226 1.700 3.529 1.00 95.62 79 TYR A O 1
ATOM 605 N N . PHE A 1 80 ? 2.452 0.758 5.169 1.00 95.88 80 PHE A N 1
ATOM 606 C CA . PHE A 1 80 ? 1.666 -0.450 5.391 1.00 95.88 80 PHE A CA 1
ATOM 607 C C . PHE A 1 80 ? 0.907 -0.336 6.715 1.00 95.88 80 PHE A C 1
ATOM 609 O O . PHE A 1 80 ? 1.517 -0.061 7.751 1.00 95.88 80 PHE A O 1
ATOM 616 N N . PHE A 1 81 ? -0.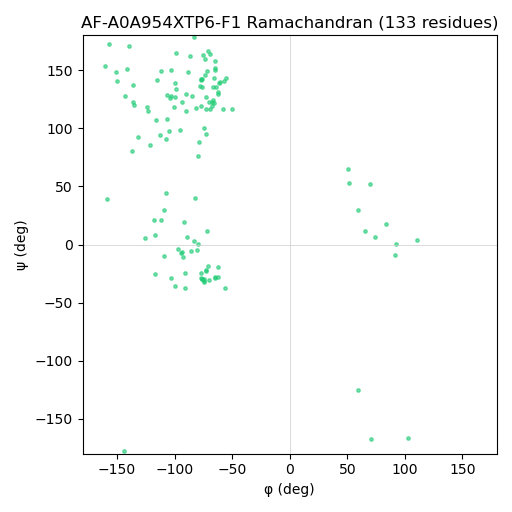402 -0.556 6.672 1.00 95.44 81 PHE A N 1
ATOM 617 C CA . PHE A 1 81 ? -1.296 -0.633 7.819 1.00 95.44 81 PHE A CA 1
ATOM 618 C C . PHE A 1 81 ? -1.871 -2.044 7.883 1.00 95.44 81 PHE A C 1
ATOM 620 O O . PHE A 1 81 ? -2.708 -2.412 7.061 1.00 95.44 81 PHE A O 1
ATOM 627 N N . GLU A 1 82 ? -1.392 -2.799 8.864 1.00 95.25 82 GLU A N 1
ATOM 628 C CA . GLU A 1 82 ? -1.776 -4.189 9.105 1.00 95.25 82 GLU A CA 1
ATOM 629 C C . GLU A 1 82 ? -3.188 -4.247 9.679 1.00 95.25 82 GLU A C 1
ATOM 631 O O . GLU A 1 82 ? -3.483 -3.584 10.684 1.00 95.25 82 GLU A O 1
ATOM 636 N N . ASN A 1 83 ? -4.058 -5.026 9.057 1.00 94.56 83 ASN A N 1
ATOM 637 C CA . ASN A 1 83 ? -5.315 -5.419 9.655 1.00 94.56 83 ASN A CA 1
ATOM 638 C C . ASN A 1 83 ? -5.030 -6.603 10.602 1.00 94.56 83 ASN A C 1
ATOM 640 O O . ASN A 1 83 ? -4.558 -7.638 10.169 1.00 94.56 83 ASN A O 1
ATOM 644 N N . PRO A 1 84 ? -5.267 -6.489 11.921 1.00 91.88 84 PRO A N 1
ATOM 645 C CA . PRO A 1 84 ? -4.962 -7.570 12.866 1.00 91.88 84 PRO A CA 1
ATOM 646 C C . PRO A 1 84 ? -5.917 -8.780 12.771 1.00 91.88 84 PRO A C 1
ATOM 648 O O . PRO A 1 84 ? -5.964 -9.585 13.707 1.00 91.88 84 PRO A O 1
ATOM 651 N N . GLY A 1 85 ? -6.748 -8.870 11.732 1.00 87.12 85 GLY A N 1
ATOM 652 C CA . GLY A 1 85 ? -7.848 -9.817 11.640 1.00 87.12 85 GLY A CA 1
ATOM 653 C C . GLY A 1 85 ? -9.029 -9.529 12.572 1.00 87.12 85 GLY A C 1
ATOM 654 O O . GLY A 1 85 ? -9.196 -8.458 13.160 1.00 87.12 85 GLY A O 1
ATOM 655 N N . GLY A 1 86 ? -9.912 -10.525 12.688 1.00 78.50 86 GLY A N 1
ATOM 656 C CA . GLY A 1 86 ? -11.093 -10.484 13.564 1.00 78.50 86 GLY A CA 1
ATOM 657 C C . GLY A 1 86 ? -12.447 -10.413 12.849 1.00 78.50 86 GLY A C 1
ATOM 658 O O . GLY A 1 86 ? -13.477 -10.330 13.516 1.00 78.50 86 GLY A O 1
ATOM 659 N N . GLY A 1 87 ? -12.477 -10.469 11.510 1.00 69.69 87 GLY A N 1
ATOM 660 C CA . GLY A 1 87 ? -13.699 -10.683 10.712 1.00 69.69 87 GLY A CA 1
ATOM 661 C C . GLY A 1 87 ? -14.749 -9.563 10.782 1.00 69.69 87 GLY A C 1
ATOM 662 O O . GLY A 1 87 ? -15.888 -9.742 10.344 1.00 69.69 87 GLY A O 1
ATOM 663 N N . GLY A 1 88 ? -14.395 -8.411 11.351 1.00 73.75 88 GLY A N 1
ATOM 664 C CA . GLY A 1 88 ? -15.274 -7.254 11.445 1.00 73.75 88 GLY A CA 1
ATOM 665 C C . GLY A 1 88 ? -15.436 -6.552 10.096 1.00 73.75 88 GLY A C 1
ATOM 666 O O . GLY A 1 88 ? -14.493 -6.443 9.322 1.00 73.75 88 GLY A O 1
ATOM 667 N N . LYS A 1 89 ? -16.624 -5.991 9.833 1.00 78.00 89 LYS A N 1
ATOM 668 C CA . LYS A 1 89 ? -16.877 -5.169 8.630 1.00 78.00 89 LYS A CA 1
ATOM 669 C C . LYS A 1 89 ? -16.018 -3.896 8.561 1.00 78.00 89 LYS A C 1
ATOM 671 O O . LYS A 1 89 ? -15.928 -3.296 7.499 1.00 78.00 89 LYS A O 1
ATOM 676 N N . MET A 1 90 ? -15.465 -3.465 9.695 1.00 79.62 90 MET A N 1
ATOM 677 C CA . MET A 1 90 ? -14.700 -2.228 9.863 1.00 79.62 90 MET A CA 1
ATOM 678 C C . MET A 1 90 ? -13.466 -2.526 10.733 1.00 79.62 90 MET A C 1
ATOM 680 O O . MET A 1 90 ? -13.531 -2.313 11.947 1.00 79.62 90 MET A O 1
ATOM 684 N N . PRO A 1 91 ? -12.388 -3.094 10.161 1.00 86.00 91 PRO A N 1
ATOM 685 C CA . PRO A 1 91 ? -11.186 -3.419 10.920 1.00 86.00 91 PRO A CA 1
ATOM 686 C C . PRO A 1 91 ? -10.502 -2.162 11.466 1.00 86.00 91 PRO A C 1
ATOM 688 O O . PRO A 1 91 ? -10.570 -1.074 10.889 1.00 86.00 91 PRO A O 1
ATOM 691 N N . VAL A 1 92 ? -9.837 -2.333 12.605 1.00 88.19 92 VAL A N 1
ATOM 692 C CA . VAL A 1 92 ? -9.057 -1.298 13.283 1.00 88.19 92 VAL A CA 1
ATOM 693 C C . VAL A 1 92 ? -7.585 -1.615 13.027 1.00 88.19 92 VAL A C 1
ATOM 695 O O . VAL A 1 92 ? -7.0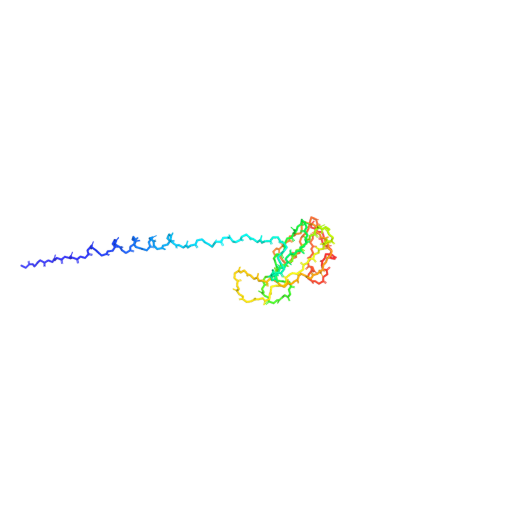15 -2.484 13.681 1.00 88.19 92 VAL A O 1
ATOM 698 N N . PHE A 1 93 ? -6.996 -0.949 12.032 1.00 91.75 93 PHE A N 1
ATOM 699 C CA . PHE A 1 93 ? -5.624 -1.211 11.587 1.00 91.75 93 PHE A CA 1
ATOM 700 C C . PHE A 1 93 ? -4.572 -0.881 12.654 1.00 91.75 93 PHE A C 1
ATOM 702 O O . PHE A 1 93 ? -4.743 0.030 13.460 1.00 91.75 93 PHE A O 1
ATOM 709 N N . LYS A 1 94 ? -3.429 -1.564 12.630 1.00 91.75 94 LYS A N 1
ATOM 710 C CA . LYS A 1 94 ? -2.264 -1.183 13.439 1.00 91.75 94 LYS A CA 1
ATOM 711 C C . LYS A 1 94 ? -1.629 0.107 12.908 1.00 91.75 94 LYS A C 1
ATOM 713 O O . LYS A 1 94 ? -1.898 0.556 11.795 1.00 91.75 94 LYS A O 1
ATOM 718 N N . ALA A 1 95 ? -0.750 0.702 13.714 1.00 89.94 95 ALA A N 1
ATOM 719 C CA . ALA A 1 95 ? 0.012 1.881 13.313 1.00 89.94 95 ALA A CA 1
ATOM 720 C C . ALA A 1 95 ? 0.834 1.622 12.036 1.00 89.94 95 ALA A C 1
ATOM 722 O O . ALA A 1 95 ? 1.432 0.555 11.874 1.00 89.94 95 ALA A O 1
ATOM 723 N N . GLY A 1 96 ? 0.879 2.624 11.156 1.00 91.50 96 GLY A N 1
ATOM 724 C CA . GLY A 1 96 ? 1.527 2.519 9.853 1.00 91.50 96 GLY A CA 1
ATOM 725 C C . GLY A 1 96 ? 3.038 2.297 9.940 1.00 91.50 96 GLY A C 1
ATOM 726 O O . GLY A 1 96 ? 3.742 2.984 10.683 1.00 91.50 96 GLY A O 1
ATOM 727 N N . LYS A 1 97 ? 3.557 1.376 9.126 1.00 93.25 97 LYS A N 1
ATOM 728 C CA . LYS A 1 97 ? 4.993 1.097 8.964 1.00 93.25 97 LYS A CA 1
ATOM 729 C C . LYS A 1 97 ? 5.457 1.637 7.609 1.00 93.25 97 LYS A C 1
ATOM 731 O O . LYS A 1 97 ? 4.839 1.326 6.596 1.00 93.25 97 LYS A O 1
ATOM 736 N N . LYS A 1 98 ? 6.529 2.442 7.552 1.00 93.69 98 LYS A N 1
ATOM 737 C CA . LYS A 1 98 ? 7.122 2.862 6.263 1.00 93.69 98 LYS A CA 1
ATOM 738 C C . LYS A 1 98 ? 7.718 1.630 5.574 1.00 93.69 98 LYS A C 1
ATOM 740 O O . LYS A 1 98 ? 8.590 0.991 6.153 1.00 93.69 98 LYS A O 1
ATOM 745 N N . ILE A 1 99 ? 7.293 1.351 4.342 1.00 95.62 99 ILE A N 1
ATOM 746 C CA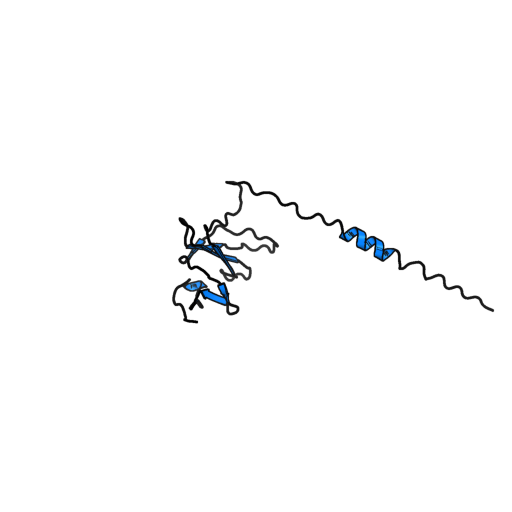 . ILE A 1 99 ? 7.760 0.197 3.552 1.00 95.62 99 ILE A CA 1
ATOM 747 C C . ILE A 1 99 ? 8.488 0.590 2.263 1.00 95.62 99 ILE A C 1
ATOM 749 O O . ILE A 1 99 ? 9.328 -0.163 1.785 1.00 95.62 99 ILE A O 1
ATOM 753 N N . ALA A 1 100 ? 8.214 1.773 1.703 1.00 95.25 100 ALA A N 1
ATOM 754 C CA . ALA A 1 100 ? 8.871 2.238 0.483 1.00 95.25 100 ALA A CA 1
ATOM 755 C C . ALA A 1 100 ? 8.848 3.768 0.352 1.00 95.25 100 ALA A C 1
ATOM 757 O O . ALA A 1 100 ? 8.205 4.485 1.124 1.00 95.25 100 ALA A O 1
ATOM 758 N N . GLU A 1 101 ? 9.555 4.264 -0.659 1.00 93.00 101 GLU A N 1
ATOM 759 C CA . GLU A 1 101 ? 9.493 5.653 -1.114 1.00 93.00 101 GLU A CA 1
ATOM 760 C C . GLU A 1 101 ? 8.106 6.009 -1.672 1.00 93.00 101 GLU A C 1
ATOM 762 O O . GLU A 1 101 ? 7.327 5.127 -2.045 1.00 93.00 101 GLU A O 1
ATOM 767 N N . TYR A 1 102 ? 7.767 7.300 -1.706 1.00 94.50 102 TYR A N 1
ATOM 768 C CA . TYR A 1 102 ? 6.516 7.758 -2.317 1.00 94.50 102 TYR A CA 1
ATOM 769 C C . TYR A 1 102 ? 6.521 7.516 -3.830 1.00 94.50 102 TYR A C 1
ATOM 771 O O . TYR A 1 102 ? 7.483 7.859 -4.522 1.00 94.50 102 TYR A O 1
ATOM 779 N N . ARG A 1 103 ? 5.405 7.003 -4.358 1.00 95.69 103 ARG A N 1
ATOM 780 C CA . ARG A 1 103 ? 5.149 6.943 -5.795 1.00 95.69 103 ARG A CA 1
ATOM 781 C C . ARG A 1 103 ? 3.706 7.370 -6.101 1.00 95.69 103 ARG A C 1
ATOM 783 O O . ARG A 1 103 ? 2.769 6.775 -5.574 1.00 95.69 103 ARG A O 1
ATOM 790 N N . PRO A 1 104 ? 3.497 8.394 -6.947 1.00 95.00 104 PRO A N 1
ATOM 791 C CA . PRO A 1 104 ? 2.159 8.856 -7.295 1.00 95.00 104 PRO A CA 1
ATOM 792 C C . PRO A 1 104 ? 1.448 7.892 -8.249 1.00 95.00 104 PRO A C 1
ATOM 794 O O . PRO A 1 104 ? 2.091 7.152 -8.997 1.00 95.00 104 PRO A O 1
ATOM 797 N N . HIS A 1 105 ? 0.117 7.994 -8.296 1.00 96.12 105 HIS A N 1
ATOM 798 C CA . HIS A 1 105 ? -0.737 7.332 -9.292 1.00 96.12 105 HIS A CA 1
ATOM 799 C C . HIS A 1 105 ? -0.610 5.804 -9.303 1.00 96.12 105 HIS A C 1
ATOM 801 O O . HIS A 1 105 ? -0.772 5.171 -10.350 1.00 96.12 105 HIS A O 1
ATOM 807 N N . VAL A 1 106 ? -0.299 5.221 -8.143 1.00 97.50 106 VAL A N 1
ATOM 808 C CA . VAL A 1 106 ? -0.165 3.774 -8.002 1.00 97.50 106 VAL A CA 1
ATOM 809 C C . VAL A 1 106 ? -1.523 3.085 -7.948 1.00 97.50 106 VAL A C 1
ATOM 811 O O . VAL A 1 106 ? -2.471 3.620 -7.374 1.00 97.50 106 VAL A O 1
ATOM 814 N N . GLN A 1 107 ? -1.621 1.905 -8.559 1.00 96.94 107 GLN A N 1
ATOM 815 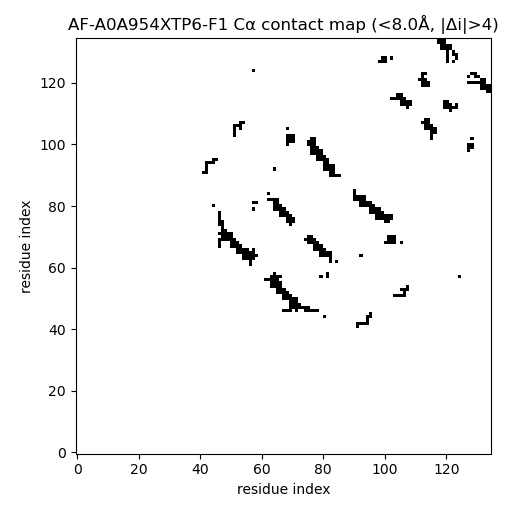C CA . GLN A 1 107 ? -2.845 1.097 -8.620 1.00 96.94 107 GLN A CA 1
ATOM 816 C C . GLN A 1 107 ? -2.516 -0.391 -8.477 1.00 96.94 107 GLN A C 1
ATOM 818 O O . GLN A 1 107 ? -1.442 -0.824 -8.887 1.00 96.94 107 GLN A O 1
ATOM 823 N N . ARG A 1 108 ? -3.445 -1.183 -7.932 1.00 95.81 108 ARG A N 1
ATOM 824 C CA . ARG A 1 108 ? -3.324 -2.647 -7.884 1.00 95.81 108 ARG A CA 1
ATOM 825 C C . ARG A 1 108 ? -3.841 -3.250 -9.191 1.00 95.81 108 ARG A C 1
ATOM 827 O O . ARG A 1 108 ? -4.965 -2.954 -9.591 1.00 95.81 108 ARG A O 1
ATOM 834 N N . SER A 1 109 ? -3.049 -4.091 -9.847 1.00 95.12 109 SER A N 1
ATOM 835 C CA . SER A 1 109 ? -3.500 -4.879 -11.000 1.00 95.12 109 SER A CA 1
ATOM 836 C C . SER A 1 109 ? -4.153 -6.203 -10.561 1.00 95.12 109 SER A C 1
ATOM 838 O O . SER A 1 109 ? -3.911 -6.681 -9.449 1.00 95.12 109 SER A O 1
ATOM 840 N N . PRO A 1 110 ? -4.937 -6.859 -11.440 1.00 94.44 110 PRO A N 1
ATOM 841 C CA . PRO A 1 110 ? -5.512 -8.177 -11.156 1.00 94.44 110 PRO A CA 1
ATOM 842 C C . PRO A 1 110 ? -4.483 -9.294 -10.930 1.00 94.44 110 PRO A C 1
ATOM 844 O O . PRO A 1 110 ? -4.774 -10.243 -10.211 1.00 94.44 110 PRO A O 1
ATOM 847 N N . ASP A 1 111 ? -3.291 -9.192 -11.528 1.00 93.69 111 ASP A N 1
ATOM 848 C CA . ASP A 1 111 ? -2.202 -10.169 -11.355 1.00 93.69 111 ASP A CA 1
ATOM 849 C C . ASP A 1 111 ? -1.411 -9.978 -10.050 1.00 93.69 111 ASP A C 1
ATOM 851 O O . ASP A 1 111 ? -0.466 -10.712 -9.774 1.00 93.69 111 ASP A O 1
ATOM 855 N N . GLY A 1 112 ? -1.799 -8.991 -9.242 1.00 93.00 112 GLY A N 1
ATOM 856 C CA . GLY A 1 112 ? -1.203 -8.714 -7.949 1.00 93.00 112 GLY A CA 1
ATOM 857 C C . GLY A 1 112 ? -0.045 -7.718 -7.979 1.00 93.00 112 GLY A C 1
ATOM 858 O O . GLY A 1 112 ? 0.349 -7.270 -6.901 1.00 93.00 112 GLY A O 1
ATOM 859 N N . SER A 1 113 ? 0.454 -7.320 -9.151 1.00 96.12 113 SER A N 1
ATOM 860 C CA . SER A 1 113 ? 1.481 -6.282 -9.264 1.00 96.12 113 SER A CA 1
ATOM 861 C C . SER A 1 113 ? 0.958 -4.882 -8.904 1.00 96.12 113 SER A C 1
ATOM 863 O O . SER A 1 113 ? -0.247 -4.621 -8.814 1.00 96.12 113 SER A O 1
ATOM 865 N N . ILE A 1 114 ? 1.886 -3.956 -8.652 1.00 97.94 114 ILE A N 1
ATOM 866 C CA . ILE A 1 114 ? 1.553 -2.534 -8.525 1.00 97.94 114 ILE A CA 1
ATOM 867 C C . ILE A 1 114 ? 1.859 -1.839 -9.842 1.00 97.94 114 ILE A C 1
ATOM 869 O O . ILE A 1 114 ? 2.919 -2.031 -10.425 1.00 97.94 114 ILE A O 1
ATOM 873 N N . LEU A 1 115 ? 0.939 -1.017 -10.321 1.00 97.88 115 LEU A N 1
ATOM 874 C CA . LEU A 1 115 ? 1.096 -0.228 -11.533 1.00 97.88 115 LEU A CA 1
ATOM 875 C C . LEU A 1 115 ? 1.385 1.221 -11.176 1.00 97.88 115 LEU A C 1
ATOM 877 O O . LEU A 1 115 ? 0.907 1.730 -10.170 1.00 97.88 115 LEU A O 1
ATOM 881 N N . SER A 1 116 ? 2.127 1.898 -12.040 1.00 97.06 116 SER A N 1
ATOM 882 C CA . SER A 1 116 ? 2.223 3.356 -12.110 1.00 97.06 116 SER A CA 1
ATOM 883 C C . SER A 1 116 ? 2.243 3.763 -13.588 1.00 97.06 116 SER A C 1
ATOM 885 O O . SER A 1 116 ? 2.388 2.888 -14.446 1.00 97.06 116 SER A O 1
ATOM 887 N N . PRO A 1 117 ? 2.133 5.056 -13.936 1.00 96.88 117 PRO A N 1
ATOM 888 C CA . PRO A 1 117 ? 2.239 5.485 -15.327 1.00 96.88 117 PRO A CA 1
ATOM 889 C C . PRO A 1 117 ? 3.498 4.916 -16.009 1.00 96.88 117 PRO A C 1
ATOM 891 O O . PRO A 1 117 ? 4.620 5.192 -15.584 1.00 96.88 117 PRO A O 1
ATOM 894 N N . GLY A 1 118 ? 3.294 4.089 -17.040 1.00 96.81 118 GLY A N 1
ATOM 895 C CA . GLY A 1 118 ? 4.353 3.480 -17.855 1.00 96.81 118 GLY A CA 1
ATOM 896 C C . GLY A 1 118 ? 5.151 2.335 -17.214 1.00 96.81 118 GLY A C 1
ATOM 897 O O . GLY A 1 118 ? 6.136 1.907 -17.810 1.00 96.81 118 GLY A O 1
ATOM 898 N N . ALA A 1 119 ? 4.784 1.840 -16.025 1.00 97.62 119 ALA A N 1
ATOM 899 C CA . ALA A 1 119 ? 5.528 0.760 -15.370 1.00 97.62 119 ALA A CA 1
ATOM 900 C C . ALA A 1 119 ? 4.669 -0.135 -14.464 1.00 97.62 119 ALA A C 1
ATOM 902 O O . ALA A 1 119 ? 3.754 0.342 -13.793 1.00 97.62 119 ALA A O 1
ATOM 903 N N . SER A 1 120 ? 5.042 -1.412 -14.377 1.00 97.88 120 SER A N 1
ATOM 904 C CA . SER A 1 120 ? 4.568 -2.391 -13.394 1.00 97.88 120 SER A CA 1
ATOM 905 C C . SER A 1 120 ? 5.678 -2.800 -12.418 1.00 97.88 120 SER A C 1
ATOM 907 O O . SER A 1 120 ? 6.859 -2.836 -12.765 1.00 97.88 120 SER A O 1
ATOM 909 N N . PHE A 1 121 ? 5.282 -3.127 -11.190 1.00 97.62 121 PHE A N 1
ATOM 910 C CA . PHE A 1 121 ? 6.114 -3.577 -10.074 1.00 97.62 121 PHE A CA 1
ATOM 911 C C . PHE A 1 121 ? 5.621 -4.957 -9.631 1.00 97.62 121 PHE A C 1
ATOM 913 O O . PHE A 1 121 ? 4.766 -5.055 -8.746 1.00 97.62 121 PHE A O 1
ATOM 920 N N . PRO A 1 122 ? 6.094 -6.036 -10.278 1.00 96.62 122 PRO A N 1
ATOM 921 C CA . PRO A 1 122 ? 5.640 -7.392 -9.975 1.00 96.62 122 PRO A CA 1
ATOM 922 C C . PRO A 1 122 ? 6.161 -7.926 -8.635 1.00 96.62 122 PRO A C 1
ATOM 924 O O . PRO A 1 122 ? 5.560 -8.834 -8.081 1.00 96.62 122 PRO A O 1
ATOM 927 N N . ASP A 1 123 ? 7.256 -7.367 -8.115 1.00 95.81 123 ASP A N 1
ATOM 928 C CA . ASP A 1 123 ? 7.922 -7.817 -6.885 1.00 95.81 123 ASP A CA 1
ATOM 929 C C . ASP A 1 123 ? 7.740 -6.822 -5.720 1.00 95.81 123 ASP A C 1
ATOM 931 O O . ASP A 1 123 ? 8.587 -6.683 -4.839 1.00 95.81 123 ASP A O 1
ATOM 935 N N . PHE A 1 124 ? 6.622 -6.089 -5.718 1.00 96.56 124 PHE A N 1
ATOM 936 C CA . PHE A 1 124 ? 6.401 -4.989 -4.777 1.00 96.56 124 PHE A CA 1
ATOM 937 C C . PHE A 1 124 ? 6.519 -5.401 -3.303 1.00 96.56 124 PHE A C 1
ATOM 939 O O . PHE A 1 124 ? 7.067 -4.646 -2.504 1.00 96.56 124 PHE A O 1
ATOM 946 N N . LEU A 1 125 ? 6.056 -6.599 -2.941 1.00 94.06 125 LEU A N 1
ATOM 947 C CA . LEU A 1 125 ? 6.085 -7.072 -1.553 1.00 94.06 125 LEU A CA 1
ATOM 948 C C . LEU A 1 125 ? 7.512 -7.265 -1.012 1.00 94.06 125 LEU A C 1
ATOM 950 O O . LEU A 1 125 ? 7.737 -7.089 0.181 1.00 94.06 125 LEU A O 1
ATOM 954 N N . ASN A 1 126 ? 8.481 -7.581 -1.878 1.00 94.06 126 ASN A N 1
ATOM 955 C CA . ASN A 1 126 ? 9.865 -7.820 -1.464 1.00 94.06 126 ASN A CA 1
ATOM 956 C C . ASN A 1 126 ? 10.768 -6.605 -1.700 1.00 94.06 126 ASN A C 1
ATOM 958 O O . ASN A 1 126 ? 11.687 -6.357 -0.921 1.00 94.06 126 ASN A O 1
ATOM 962 N N . SER A 1 127 ? 10.533 -5.856 -2.781 1.00 94.44 127 SER A N 1
ATOM 963 C CA . SER A 1 127 ? 11.447 -4.807 -3.246 1.00 94.44 127 SER A CA 1
ATOM 964 C C . SER A 1 127 ? 10.791 -3.430 -3.419 1.00 94.44 127 SER A C 1
ATOM 966 O O . SER A 1 127 ? 11.437 -2.471 -3.857 1.00 94.44 127 SER A O 1
ATOM 968 N N . GLY A 1 128 ? 9.520 -3.282 -3.033 1.00 94.88 128 GLY A N 1
ATOM 969 C CA . GLY A 1 128 ? 8.773 -2.033 -3.149 1.00 94.88 128 GLY A CA 1
ATOM 970 C C . GLY A 1 128 ? 8.701 -1.558 -4.600 1.00 94.88 128 GLY A C 1
ATOM 971 O O . GLY A 1 128 ? 8.281 -2.279 -5.499 1.00 94.88 128 GLY A O 1
ATOM 972 N N . PHE A 1 129 ? 9.125 -0.321 -4.853 1.00 96.19 129 PHE A N 1
ATOM 973 C CA . PHE A 1 129 ? 9.149 0.247 -6.208 1.00 96.19 129 PHE A CA 1
ATOM 974 C C . PHE A 1 129 ? 10.480 0.044 -6.946 1.00 96.19 129 PHE A C 1
ATOM 976 O O . PHE A 1 129 ? 10.778 0.779 -7.892 1.00 96.19 129 PHE A O 1
ATOM 983 N N . ALA A 1 130 ? 11.306 -0.911 -6.519 1.00 94.50 130 ALA A N 1
ATOM 984 C CA . ALA A 1 130 ? 12.493 -1.296 -7.269 1.00 94.50 130 ALA A CA 1
ATOM 985 C C . ALA A 1 130 ? 12.125 -2.156 -8.494 1.00 94.50 130 ALA A C 1
ATOM 987 O O . ALA A 1 130 ? 11.025 -2.692 -8.603 1.00 94.50 130 ALA A O 1
ATOM 988 N N . HIS A 1 131 ? 13.062 -2.269 -9.438 1.00 94.44 131 HIS A N 1
ATOM 989 C CA . HIS A 1 131 ? 12.958 -3.145 -10.616 1.00 94.44 131 HIS A CA 1
ATOM 990 C C . HIS A 1 131 ? 11.657 -2.994 -11.446 1.00 94.44 131 HIS A C 1
ATOM 992 O O . HIS A 1 131 ? 10.988 -3.994 -11.725 1.00 94.44 131 HIS A O 1
ATOM 998 N N . PRO A 1 132 ? 11.288 -1.768 -11.880 1.00 96.62 132 PRO A N 1
ATOM 999 C CA . PRO A 1 132 ? 10.108 -1.567 -12.717 1.00 96.62 132 PRO A CA 1
ATOM 1000 C C . PRO A 1 132 ? 10.223 -2.318 -14.047 1.00 96.62 132 PRO A C 1
ATOM 1002 O O . PRO A 1 132 ? 11.265 -2.281 -14.706 1.00 96.62 132 PRO A O 1
ATOM 1005 N N . LYS A 1 133 ? 9.116 -2.915 -14.488 1.00 97.31 133 LYS A N 1
ATOM 1006 C CA . LYS A 1 133 ? 8.943 -3.408 -15.857 1.00 97.31 133 LYS A CA 1
ATOM 1007 C C . LYS A 1 133 ? 8.128 -2.395 -16.665 1.00 97.31 133 LYS A C 1
ATOM 1009 O O . LYS A 1 133 ? 7.046 -2.028 -16.208 1.00 97.31 133 LYS A O 1
ATOM 1014 N N . PRO A 1 134 ? 8.601 -1.939 -17.836 1.00 97.06 134 PRO A N 1
ATOM 1015 C CA . PRO A 1 134 ? 7.807 -1.088 -18.720 1.00 97.06 134 PRO A CA 1
ATOM 1016 C C . PRO A 1 134 ? 6.465 -1.735 -19.087 1.00 97.06 134 PRO A C 1
ATOM 1018 O O . PRO A 1 134 ? 6.403 -2.957 -19.245 1.00 97.06 134 PRO A O 1
ATOM 1021 N N . LEU A 1 135 ? 5.420 -0.909 -19.189 1.00 90.88 135 LEU A N 1
ATOM 1022 C CA . LEU A 1 135 ? 4.099 -1.293 -19.706 1.00 90.88 135 LEU A CA 1
ATOM 1023 C C . LEU A 1 135 ? 3.989 -1.024 -21.208 1.00 90.88 135 LEU A C 1
ATOM 1025 O O . LEU A 1 135 ? 4.576 -0.014 -21.658 1.00 90.88 135 LEU A O 1
#